Protein AF-A0A9P8CHS8-F1 (afdb_monomer_lite)

Foldseek 3Di:
DVVVVVVVVVVVVVVCVLVVVLVVVCPDPPRDLQVVLVSLVVNLVVLVVQCVVCVVPPVSNVVSVVVNVVSVVVSVVCVVDVVSVVSQPPDPVNPCVVCVPPPDPPD

Structure (mmCIF, N/CA/C/O backbone):
data_AF-A0A9P8CHS8-F1
#
_entry.id   AF-A0A9P8CHS8-F1
#
loop_
_atom_site.group_PDB
_atom_site.id
_atom_site.type_symbol
_atom_site.label_atom_id
_atom_site.label_alt_id
_atom_site.label_comp_id
_atom_site.label_asym_id
_atom_site.label_entity_id
_atom_site.label_seq_id
_atom_site.pdbx_PDB_ins_code
_atom_site.Cartn_x
_atom_site.Cartn_y
_atom_site.Cartn_z
_atom_site.occupancy
_atom_site.B_iso_or_equiv
_atom_site.auth_seq_id
_atom_site.auth_comp_id
_atom_site.auth_asym_id
_atom_site.auth_atom_id
_atom_site.pdbx_PDB_model_num
ATOM 1 N N . VAL A 1 1 ? -25.081 11.512 20.455 1.00 52.19 1 VAL A N 1
ATOM 2 C CA . VAL A 1 1 ? -25.009 10.699 19.212 1.00 52.19 1 VAL A CA 1
ATOM 3 C C . VAL A 1 1 ? -23.914 11.243 18.295 1.00 52.19 1 VAL A C 1
ATOM 5 O O . VAL A 1 1 ? -23.065 10.463 17.885 1.00 52.19 1 VAL A O 1
ATOM 8 N N . GLU A 1 2 ? -23.825 12.563 18.104 1.00 54.56 2 GLU A N 1
ATOM 9 C CA . GLU A 1 2 ? -22.784 13.230 17.290 1.00 54.56 2 GLU A CA 1
ATOM 10 C C . GLU A 1 2 ? -21.323 12.942 17.704 1.00 54.56 2 GLU A C 1
ATOM 12 O O . GLU A 1 2 ? -20.460 12.792 16.839 1.00 54.56 2 GLU A O 1
ATOM 17 N N . ASP A 1 3 ? -21.024 12.766 18.998 1.00 61.12 3 ASP A N 1
ATOM 18 C CA . ASP A 1 3 ? -19.648 12.482 19.453 1.00 61.12 3 ASP A CA 1
ATOM 19 C C . ASP A 1 3 ? -19.073 11.159 18.916 1.00 61.12 3 ASP A C 1
ATOM 21 O O . ASP A 1 3 ? -17.859 11.014 18.754 1.00 61.12 3 ASP A O 1
ATOM 25 N N . THR A 1 4 ? -19.937 10.188 18.604 1.00 70.62 4 THR A N 1
ATOM 26 C CA . THR A 1 4 ? -19.494 8.878 18.104 1.00 70.62 4 THR A CA 1
ATOM 27 C C . THR A 1 4 ? -19.099 8.919 16.630 1.00 70.62 4 THR A C 1
ATOM 29 O O . THR A 1 4 ? -18.116 8.289 16.241 1.00 70.62 4 THR A O 1
ATOM 32 N N . GLU A 1 5 ? -19.784 9.724 15.817 1.00 75.25 5 GLU A N 1
ATOM 33 C CA . GLU A 1 5 ? -19.503 9.862 14.384 1.00 75.25 5 GLU A CA 1
ATOM 34 C C . GLU A 1 5 ? -18.205 10.637 14.145 1.00 75.25 5 GLU A C 1
ATOM 36 O O . GLU A 1 5 ? -17.371 10.232 13.333 1.00 75.25 5 GLU A O 1
ATOM 41 N N . CYS A 1 6 ? -17.968 11.697 14.925 1.00 77.38 6 CYS A N 1
ATOM 42 C CA . CYS A 1 6 ? -16.722 12.461 14.871 1.00 77.38 6 CYS A CA 1
ATOM 43 C C . CYS A 1 6 ? -15.502 11.597 15.248 1.00 77.38 6 CYS A C 1
ATOM 45 O O . CYS A 1 6 ? -14.435 11.704 14.636 1.00 77.38 6 CYS A O 1
ATOM 47 N N . ALA A 1 7 ? -15.656 10.681 16.211 1.00 79.75 7 ALA A N 1
ATOM 48 C CA . ALA A 1 7 ? -14.609 9.729 16.576 1.00 79.75 7 ALA A CA 1
ATOM 49 C C . ALA A 1 7 ? -14.318 8.711 15.456 1.00 79.75 7 ALA A C 1
ATOM 51 O O . ALA A 1 7 ? -13.151 8.413 15.187 1.00 79.75 7 ALA A O 1
ATOM 52 N N . VAL A 1 8 ? -15.350 8.209 14.771 1.00 77.88 8 VAL A N 1
ATOM 53 C CA . VAL A 1 8 ? -15.194 7.306 13.615 1.00 77.88 8 VAL A CA 1
ATOM 54 C C . VAL A 1 8 ? -14.522 8.024 12.444 1.00 77.88 8 VAL A C 1
ATOM 56 O O . VAL A 1 8 ? -13.582 7.487 11.859 1.00 77.88 8 VAL A O 1
ATOM 59 N N . LEU A 1 9 ? -14.920 9.263 12.148 1.00 81.38 9 LEU A N 1
ATOM 60 C CA . LEU A 1 9 ? -14.308 10.075 11.092 1.00 81.38 9 LEU A CA 1
ATOM 61 C C . LEU A 1 9 ? -12.823 10.337 11.350 1.00 81.38 9 LEU A C 1
ATOM 63 O O . LEU A 1 9 ? -12.013 10.221 10.433 1.00 81.38 9 LEU A O 1
ATOM 67 N N . LYS A 1 10 ? -12.433 10.622 12.598 1.00 83.31 10 LYS A N 1
ATOM 68 C CA . LYS A 1 10 ? -11.017 10.790 12.959 1.00 83.31 10 LYS A CA 1
ATOM 69 C C . LYS A 1 10 ? -10.217 9.510 12.734 1.00 83.31 10 LYS A C 1
ATOM 71 O O . LYS A 1 10 ? -9.140 9.577 12.143 1.00 83.31 10 LYS A O 1
ATOM 76 N N . LYS A 1 11 ? -10.751 8.349 13.128 1.00 81.44 11 LYS A N 1
ATOM 77 C CA . LYS A 1 11 ? -10.120 7.044 12.863 1.00 81.44 11 LYS A CA 1
ATOM 78 C C . LYS A 1 11 ? -9.954 6.795 11.364 1.00 81.44 11 LYS A C 1
ATOM 80 O O . LYS A 1 11 ? -8.866 6.430 10.931 1.00 81.44 11 LYS A O 1
ATOM 85 N N . LEU A 1 12 ? -10.998 7.054 10.574 1.00 81.94 12 LEU A N 1
ATOM 86 C CA . LEU A 1 12 ? -10.945 6.916 9.119 1.00 81.94 12 LEU A CA 1
ATOM 87 C C . LEU A 1 12 ? -9.921 7.880 8.504 1.00 81.94 12 LEU A C 1
ATOM 89 O O . LEU A 1 12 ? -9.127 7.473 7.668 1.00 81.94 12 LEU A O 1
ATOM 93 N N . SER A 1 13 ? -9.878 9.140 8.942 1.00 83.31 13 SER A N 1
ATOM 94 C CA . SER A 1 13 ? -8.899 10.113 8.439 1.00 83.31 13 SER A CA 1
ATOM 95 C C . SER A 1 13 ? -7.458 9.715 8.761 1.00 83.31 13 SER A C 1
ATOM 97 O O . SER A 1 13 ? -6.572 9.891 7.930 1.00 83.31 13 SER A O 1
ATOM 99 N N . ALA A 1 14 ? -7.224 9.130 9.940 1.00 83.25 14 ALA A N 1
ATOM 100 C CA . ALA A 1 14 ? -5.914 8.623 10.323 1.00 83.25 14 ALA A CA 1
ATOM 101 C C . ALA A 1 14 ? -5.519 7.422 9.454 1.00 83.25 14 ALA A C 1
ATOM 103 O O . ALA A 1 14 ? -4.371 7.325 9.032 1.00 83.25 14 ALA A O 1
ATOM 104 N N . PHE A 1 15 ? -6.485 6.559 9.131 1.00 80.19 15 PHE A N 1
ATOM 105 C CA . PHE A 1 15 ? -6.302 5.432 8.222 1.00 80.19 15 PHE A CA 1
ATOM 106 C C . PHE A 1 15 ? -6.048 5.857 6.767 1.00 80.19 15 PHE A C 1
ATOM 108 O O . PHE A 1 15 ? -5.266 5.230 6.064 1.00 80.19 15 PHE A O 1
ATOM 115 N N . LEU A 1 16 ? -6.685 6.934 6.302 1.00 83.12 16 LEU A N 1
ATOM 116 C CA . LEU A 1 16 ? -6.519 7.448 4.938 1.00 83.12 16 LEU A CA 1
ATOM 117 C C . LEU A 1 16 ? -5.229 8.255 4.748 1.00 83.12 16 LEU A C 1
ATOM 119 O O . LEU A 1 16 ? -4.827 8.504 3.614 1.00 83.12 16 LEU A O 1
ATOM 123 N N . LYS A 1 17 ? -4.564 8.668 5.828 1.00 84.56 17 LYS A N 1
ATOM 124 C CA . LYS A 1 17 ? -3.367 9.510 5.744 1.00 84.56 17 LYS A CA 1
ATOM 125 C C . LYS A 1 17 ? -2.191 8.853 4.998 1.00 84.56 17 LYS A C 1
ATOM 127 O O . LYS A 1 17 ? -1.662 9.499 4.101 1.00 84.56 17 LYS A O 1
ATOM 132 N N . PRO A 1 18 ? -1.841 7.577 5.241 1.00 81.25 18 PRO A N 1
ATOM 133 C CA . PRO A 1 18 ? -0.826 6.878 4.451 1.00 81.25 18 PRO A CA 1
ATOM 134 C C . PRO A 1 18 ? -1.175 6.765 2.963 1.00 81.25 18 PRO A C 1
ATOM 136 O O . PRO A 1 18 ? -0.282 6.823 2.128 1.00 81.25 18 PRO A O 1
ATOM 139 N N . LEU A 1 19 ? -2.464 6.627 2.621 1.00 80.50 19 LEU A N 1
ATOM 140 C CA . LEU A 1 19 ? -2.908 6.617 1.223 1.00 80.50 19 LEU A CA 1
ATOM 141 C C . LEU A 1 19 ? -2.674 7.972 0.565 1.00 80.50 19 LEU A C 1
ATOM 143 O O . LEU A 1 19 ? -2.167 8.022 -0.548 1.00 80.50 19 LEU A O 1
ATOM 147 N N . TYR A 1 20 ? -3.014 9.052 1.26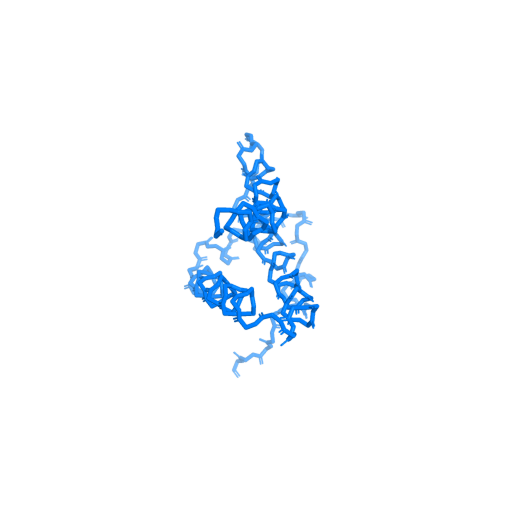9 1.00 82.50 20 TYR A N 1
ATOM 148 C CA . TYR A 1 20 ? -2.767 10.410 0.802 1.00 82.50 20 TYR A CA 1
ATOM 149 C C . TYR A 1 20 ? -1.270 10.666 0.590 1.00 82.50 20 TYR A C 1
ATOM 151 O O . TYR A 1 20 ? -0.875 11.141 -0.473 1.00 82.50 20 TYR A O 1
ATOM 159 N N . ASP A 1 21 ? -0.435 10.292 1.562 1.00 82.69 21 ASP A N 1
ATOM 160 C CA . ASP A 1 21 ? 1.016 10.474 1.483 1.00 82.69 21 ASP A CA 1
ATOM 161 C C . ASP A 1 21 ? 1.626 9.644 0.335 1.00 82.69 21 ASP A C 1
ATOM 163 O O . ASP A 1 21 ? 2.470 10.146 -0.406 1.00 82.69 21 ASP A O 1
ATOM 167 N N . ALA A 1 22 ? 1.150 8.409 0.128 1.00 81.62 22 ALA A N 1
ATOM 168 C CA . ALA A 1 22 ? 1.560 7.561 -0.991 1.00 81.62 22 ALA A CA 1
ATOM 169 C C . ALA A 1 22 ? 1.159 8.159 -2.348 1.00 81.62 22 ALA A C 1
ATOM 171 O O . ALA A 1 22 ? 1.975 8.211 -3.264 1.00 81.62 22 ALA A O 1
ATOM 172 N N . THR A 1 23 ? -0.069 8.670 -2.483 1.00 80.38 23 THR A N 1
ATOM 173 C CA . THR A 1 23 ? -0.507 9.324 -3.727 1.00 80.38 23 THR A CA 1
ATOM 174 C C . THR A 1 23 ? 0.246 10.621 -3.994 1.00 80.38 23 THR A C 1
ATOM 176 O O . THR A 1 23 ? 0.605 10.890 -5.134 1.00 80.38 23 THR A O 1
ATOM 179 N N . LEU A 1 24 ? 0.554 11.395 -2.952 1.00 82.19 24 LEU A N 1
ATOM 180 C CA . LEU A 1 24 ? 1.324 12.629 -3.081 1.00 82.19 24 LEU A CA 1
ATOM 181 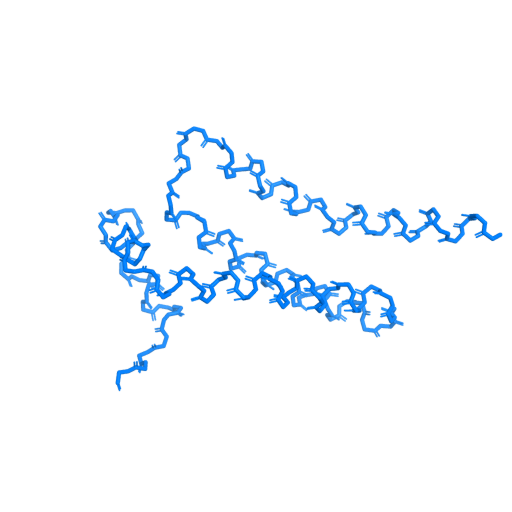C C . LEU A 1 24 ? 2.771 12.349 -3.519 1.00 82.19 24 LEU A C 1
ATOM 183 O O . LEU A 1 24 ? 3.351 13.132 -4.270 1.00 82.19 24 LEU A O 1
ATOM 187 N N . ALA A 1 25 ? 3.352 11.231 -3.074 1.00 76.19 25 ALA A N 1
ATOM 188 C CA . ALA A 1 25 ? 4.662 10.779 -3.538 1.00 76.19 25 ALA A CA 1
ATOM 189 C C . ALA A 1 25 ? 4.636 10.369 -5.024 1.00 76.19 25 ALA A C 1
ATOM 191 O O . ALA A 1 25 ? 5.558 10.705 -5.768 1.00 76.19 25 ALA A O 1
ATOM 192 N N . GLU A 1 26 ? 3.557 9.714 -5.463 1.00 74.12 26 GLU A N 1
ATOM 193 C CA . GLU A 1 26 ? 3.332 9.307 -6.858 1.00 74.12 26 GLU A CA 1
ATOM 194 C C . GLU A 1 26 ? 3.046 10.484 -7.808 1.00 74.12 26 GLU A C 1
ATOM 196 O O . GLU A 1 26 ? 3.376 10.418 -8.989 1.00 74.12 26 GLU A O 1
ATOM 201 N N . GLU A 1 27 ? 2.477 11.590 -7.318 1.00 72.62 27 GLU A N 1
ATOM 202 C CA . GLU A 1 27 ? 2.217 12.801 -8.117 1.00 72.62 27 GLU A CA 1
ATOM 203 C C . GLU A 1 27 ? 3.498 13.560 -8.519 1.00 72.62 27 GLU A C 1
ATOM 205 O O . GLU A 1 27 ? 3.451 14.501 -9.319 1.00 72.62 27 GLU A O 1
ATOM 210 N N . ALA A 1 28 ? 4.663 13.172 -7.992 1.00 65.25 28 ALA A N 1
ATOM 211 C CA . ALA A 1 28 ? 5.915 13.853 -8.279 1.00 65.25 28 ALA A CA 1
ATOM 212 C C . ALA A 1 28 ? 6.325 13.711 -9.767 1.00 65.25 28 ALA A C 1
ATOM 214 O O . ALA A 1 28 ? 6.284 12.613 -10.320 1.00 65.25 28 ALA A O 1
ATOM 215 N N . PRO A 1 29 ? 6.870 14.763 -10.416 1.00 56.44 29 PRO A N 1
ATOM 216 C CA . PRO A 1 29 ? 7.217 14.767 -11.850 1.00 56.44 29 PRO A CA 1
ATOM 217 C C . PRO A 1 29 ? 8.227 13.708 -12.324 1.00 56.44 29 PRO A C 1
ATOM 219 O O . PRO A 1 29 ? 8.498 13.604 -13.517 1.00 56.44 29 PRO A O 1
ATOM 222 N N . LYS A 1 30 ? 8.854 12.978 -11.397 1.00 59.22 30 LYS A N 1
ATOM 223 C CA . LYS A 1 30 ? 9.848 11.931 -11.666 1.00 59.22 30 LYS A CA 1
ATOM 224 C C . LYS A 1 30 ? 9.333 10.523 -11.366 1.00 59.22 30 LYS A C 1
ATOM 226 O O . LYS A 1 30 ? 10.107 9.576 -11.490 1.00 59.22 30 LYS A O 1
ATOM 231 N N . HIS A 1 31 ? 8.078 10.374 -10.951 1.00 62.88 31 HIS A N 1
ATOM 232 C CA . HIS A 1 31 ? 7.535 9.058 -10.665 1.00 62.88 31 HIS A CA 1
ATOM 233 C C . HIS A 1 31 ? 7.285 8.313 -11.974 1.00 62.88 31 HIS A C 1
ATOM 235 O O . HIS A 1 31 ? 6.612 8.798 -12.884 1.00 62.88 31 HIS A O 1
ATOM 241 N N . THR A 1 32 ? 7.923 7.154 -12.097 1.00 66.31 32 THR A N 1
ATOM 242 C CA . THR A 1 32 ? 7.823 6.316 -13.289 1.00 66.31 32 THR A CA 1
ATOM 243 C C . THR A 1 32 ? 6.791 5.237 -13.012 1.00 66.31 32 THR A C 1
ATOM 245 O O . THR A 1 32 ? 6.586 4.833 -11.876 1.00 66.31 32 THR A O 1
ATOM 248 N N . VAL A 1 33 ? 6.162 4.716 -14.061 1.00 69.38 33 VAL A N 1
ATOM 249 C CA . VAL A 1 33 ? 5.202 3.601 -14.000 1.00 69.38 33 VAL A CA 1
ATOM 250 C C . VAL A 1 33 ? 5.673 2.423 -13.119 1.00 69.38 33 VAL A C 1
ATOM 252 O O . VAL A 1 33 ? 4.860 1.678 -12.583 1.00 69.38 33 VAL A O 1
ATOM 255 N N . GLN A 1 34 ? 6.985 2.270 -12.946 1.00 67.44 34 GLN A N 1
ATOM 256 C CA . GLN A 1 34 ? 7.628 1.206 -12.181 1.00 67.44 34 GLN A CA 1
ATOM 257 C C . GLN A 1 34 ? 7.492 1.354 -10.665 1.00 67.44 34 GLN A C 1
ATOM 259 O O . GLN A 1 34 ? 7.415 0.345 -9.979 1.00 67.44 34 GLN A O 1
ATOM 264 N N . SER A 1 35 ? 7.437 2.576 -10.135 1.00 72.94 35 SER A N 1
ATOM 265 C CA . SER A 1 35 ? 7.367 2.809 -8.688 1.00 72.94 35 SER A CA 1
ATOM 266 C C . SER A 1 35 ? 5.950 2.667 -8.123 1.00 72.94 35 SER A C 1
ATOM 268 O O . SER A 1 35 ? 5.792 2.455 -6.925 1.00 72.94 35 SER A O 1
ATOM 270 N N . ILE A 1 36 ? 4.939 2.623 -9.000 1.00 78.56 36 ILE A N 1
ATOM 271 C CA . ILE A 1 36 ? 3.541 2.352 -8.641 1.00 78.56 36 ILE A CA 1
ATOM 272 C C . ILE A 1 36 ? 3.390 0.976 -7.978 1.00 78.56 36 ILE A C 1
ATOM 274 O O . ILE A 1 36 ? 2.635 0.845 -7.019 1.00 78.56 36 ILE A O 1
ATOM 278 N N . LEU A 1 37 ? 4.084 -0.061 -8.464 1.00 77.50 37 LEU A 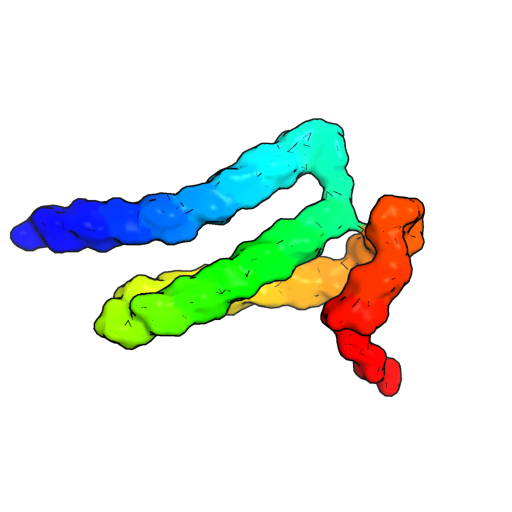N 1
ATOM 279 C CA . LEU A 1 37 ? 3.957 -1.413 -7.905 1.00 77.50 37 LEU A CA 1
ATOM 280 C C . LEU A 1 37 ? 4.519 -1.523 -6.477 1.00 77.50 37 LEU A C 1
ATOM 282 O O . LEU A 1 37 ? 3.758 -1.951 -5.609 1.00 77.50 37 LEU A O 1
ATOM 286 N N . PRO A 1 38 ? 5.758 -1.076 -6.188 1.00 78.44 38 PRO A N 1
ATOM 287 C CA . PRO A 1 38 ? 6.259 -0.986 -4.818 1.00 78.44 38 PRO A CA 1
ATOM 288 C C . PRO A 1 38 ? 5.334 -0.194 -3.886 1.00 78.44 38 PRO A C 1
ATOM 290 O O . PRO A 1 38 ? 5.097 -0.607 -2.751 1.00 78.44 38 PRO A O 1
ATOM 293 N N . THR A 1 39 ? 4.761 0.916 -4.363 1.00 82.56 39 THR A N 1
ATOM 294 C CA . THR A 1 39 ? 3.794 1.706 -3.588 1.00 82.56 39 THR A CA 1
ATOM 295 C C . THR A 1 39 ? 2.515 0.914 -3.307 1.00 82.56 39 THR A C 1
ATOM 297 O O . THR A 1 39 ? 2.004 0.934 -2.187 1.00 82.56 39 THR A O 1
ATOM 300 N N . MET A 1 40 ? 1.989 0.181 -4.294 1.00 83.50 40 MET A N 1
ATOM 301 C CA . MET A 1 40 ? 0.818 -0.682 -4.109 1.00 83.50 40 MET A CA 1
ATOM 302 C C . MET A 1 40 ? 1.100 -1.852 -3.157 1.00 83.50 40 MET A C 1
ATOM 304 O O . MET A 1 40 ? 0.232 -2.152 -2.339 1.00 83.50 40 MET A O 1
ATOM 308 N N . ASP A 1 41 ? 2.283 -2.471 -3.221 1.00 83.06 41 ASP A N 1
ATOM 309 C CA . ASP A 1 41 ? 2.706 -3.536 -2.299 1.00 83.06 41 ASP A CA 1
ATOM 310 C C . ASP A 1 41 ? 2.772 -3.016 -0.857 1.00 83.06 41 ASP A C 1
ATOM 312 O O . ASP A 1 41 ? 2.169 -3.603 0.042 1.00 83.06 41 ASP A O 1
ATOM 316 N N . PHE A 1 42 ? 3.416 -1.861 -0.647 1.00 85.00 42 PHE A N 1
ATOM 317 C CA . PHE A 1 42 ? 3.488 -1.199 0.659 1.00 85.00 42 PHE A CA 1
ATOM 318 C C . PHE A 1 42 ? 2.097 -0.899 1.230 1.00 85.00 42 PHE A C 1
ATOM 320 O O . PHE A 1 42 ? 1.824 -1.124 2.412 1.00 85.00 42 PHE A O 1
ATOM 327 N N . LEU A 1 43 ? 1.189 -0.398 0.389 1.00 86.00 43 LEU A N 1
ATOM 328 C CA . LEU A 1 43 ? -0.183 -0.135 0.801 1.00 86.00 43 LEU A CA 1
ATOM 329 C C . LEU A 1 43 ? -0.914 -1.438 1.155 1.00 86.00 43 LEU A C 1
ATOM 331 O O . LEU A 1 43 ? -1.567 -1.483 2.195 1.00 86.00 43 LEU A O 1
ATOM 335 N N . LEU A 1 44 ? -0.803 -2.497 0.346 1.00 86.19 44 LEU A N 1
ATOM 336 C CA . LEU A 1 44 ? -1.442 -3.794 0.615 1.00 86.19 44 LEU A CA 1
ATOM 337 C C . LEU A 1 44 ? -0.978 -4.407 1.942 1.00 86.19 44 LEU A C 1
ATOM 339 O O . LEU A 1 44 ? -1.830 -4.813 2.733 1.00 86.19 44 LEU A O 1
ATOM 343 N N . GLU A 1 45 ? 0.328 -4.400 2.216 1.00 85.69 45 GLU A N 1
ATOM 344 C CA . GLU A 1 45 ? 0.898 -4.854 3.493 1.00 85.69 45 GLU A CA 1
ATOM 345 C C . GLU A 1 45 ? 0.307 -4.058 4.665 1.00 85.69 45 GLU A C 1
ATOM 347 O O . GLU A 1 45 ? -0.156 -4.617 5.662 1.00 85.69 45 GLU A O 1
ATOM 352 N N . ARG A 1 46 ? 0.189 -2.735 4.508 1.00 84.25 46 ARG A N 1
ATOM 353 C CA . ARG A 1 46 ? -0.418 -1.877 5.528 1.00 84.25 46 ARG A CA 1
ATOM 354 C C . ARG A 1 46 ? -1.893 -2.194 5.779 1.00 84.25 46 ARG A C 1
ATOM 356 O O . ARG A 1 46 ? -2.344 -2.159 6.925 1.00 84.25 46 ARG A O 1
ATOM 363 N N . PHE A 1 47 ? -2.653 -2.504 4.731 1.00 82.75 47 PHE A N 1
ATOM 364 C CA . PHE A 1 47 ? -4.049 -2.927 4.861 1.00 82.75 47 PHE A CA 1
ATOM 365 C C . PHE A 1 47 ? -4.178 -4.263 5.611 1.00 82.75 47 PHE A C 1
ATOM 367 O O . PHE A 1 47 ? -5.145 -4.450 6.354 1.00 82.75 47 PHE A O 1
ATOM 374 N N . GLU A 1 48 ? -3.233 -5.188 5.435 1.00 84.56 48 GLU A N 1
ATOM 375 C CA . GLU A 1 48 ? -3.202 -6.462 6.164 1.00 84.56 48 GLU A CA 1
ATOM 376 C C . GLU A 1 48 ? -2.893 -6.255 7.650 1.00 84.56 48 GLU A C 1
ATOM 378 O O . GLU A 1 48 ? -3.625 -6.765 8.507 1.00 84.56 48 GLU A O 1
ATOM 383 N N . ASP A 1 49 ? -1.910 -5.412 7.961 1.00 83.44 49 ASP A N 1
ATOM 384 C CA . ASP A 1 49 ? -1.599 -4.982 9.326 1.00 83.44 49 ASP A CA 1
ATOM 385 C C . ASP A 1 49 ? -2.804 -4.338 10.020 1.00 83.44 49 ASP A C 1
ATOM 387 O O . ASP A 1 49 ? -3.120 -4.628 11.179 1.00 83.44 49 ASP A O 1
ATOM 391 N N . ASP A 1 50 ? -3.494 -3.438 9.324 1.00 78.12 50 ASP A N 1
ATOM 392 C CA . ASP A 1 50 ? -4.610 -2.691 9.899 1.00 78.12 50 ASP A CA 1
ATOM 393 C C . ASP A 1 50 ? -5.870 -3.565 10.029 1.00 78.12 50 ASP A C 1
ATOM 395 O O . ASP A 1 50 ? -6.640 -3.405 10.982 1.00 78.12 50 ASP A O 1
ATOM 399 N N . LYS A 1 51 ? -6.033 -4.586 9.176 1.00 76.50 51 LYS A N 1
ATOM 400 C CA . LYS A 1 51 ? -7.045 -5.639 9.358 1.00 76.50 51 LYS A CA 1
ATOM 401 C C . LYS A 1 51 ? -6.806 -6.439 10.645 1.00 76.50 51 LYS A C 1
ATOM 403 O O . LYS A 1 51 ? -7.773 -6.743 11.350 1.00 76.50 51 LYS A O 1
ATOM 408 N N . LEU A 1 52 ? -5.550 -6.749 10.983 1.00 76.62 52 LEU A N 1
ATOM 409 C CA . LEU A 1 52 ? -5.203 -7.420 12.243 1.00 76.62 52 LEU A CA 1
ATOM 410 C C . LEU A 1 52 ? -5.493 -6.518 13.452 1.00 76.62 52 LEU A C 1
ATOM 412 O O . LEU A 1 52 ? -6.140 -6.957 14.405 1.00 76.62 52 LEU A O 1
ATOM 416 N N . LYS A 1 53 ? -5.107 -5.237 13.389 1.00 76.44 53 LYS A N 1
ATOM 417 C CA . LYS A 1 53 ? -5.321 -4.259 14.477 1.00 76.44 53 LYS A CA 1
ATOM 418 C C . LYS A 1 53 ? -6.795 -3.956 14.746 1.00 76.44 53 LYS A C 1
ATOM 420 O O . LYS A 1 53 ? -7.167 -3.700 15.890 1.00 76.44 53 LYS A O 1
ATOM 425 N N . HIS A 1 54 ? -7.642 -3.985 13.718 1.00 71.88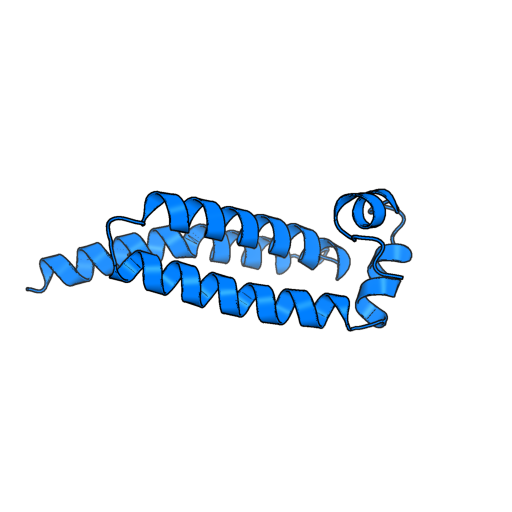 54 HIS A N 1
ATOM 426 C CA . HIS A 1 54 ? -9.058 -3.619 13.822 1.00 71.88 54 HIS A CA 1
ATOM 427 C C . HIS A 1 54 ? -10.027 -4.808 13.876 1.00 71.88 54 HIS A C 1
ATOM 429 O O . HIS A 1 54 ? -11.225 -4.615 13.690 1.00 71.88 54 HIS A O 1
ATOM 435 N N . THR A 1 55 ? -9.562 -6.017 14.212 1.00 67.19 55 THR A N 1
ATOM 436 C CA . THR A 1 55 ? -10.427 -7.209 14.376 1.00 67.19 55 THR A CA 1
ATOM 437 C C . THR A 1 55 ? -11.611 -6.980 15.330 1.00 67.19 55 THR A C 1
ATOM 439 O O . THR A 1 55 ? -12.699 -7.512 15.112 1.00 67.19 55 THR A O 1
ATOM 442 N N . THR A 1 56 ? -11.436 -6.151 16.360 1.00 69.62 56 THR A N 1
ATOM 443 C CA . THR A 1 56 ? -12.474 -5.866 17.365 1.00 69.62 56 THR A CA 1
ATOM 444 C C . THR A 1 56 ? -13.529 -4.858 16.881 1.00 69.62 56 THR A C 1
ATOM 446 O O . THR A 1 56 ? -14.662 -4.874 17.362 1.00 69.62 56 THR A O 1
ATOM 449 N N . ASP A 1 57 ? -13.190 -3.985 15.925 1.00 77.56 57 ASP A N 1
ATOM 450 C CA . ASP A 1 57 ? -14.073 -2.933 15.406 1.00 77.56 57 ASP A CA 1
ATOM 451 C C . ASP A 1 57 ? -14.637 -3.359 14.041 1.00 77.56 57 ASP A C 1
ATOM 453 O O . ASP A 1 57 ? -13.988 -3.221 13.003 1.00 77.56 57 ASP A O 1
ATOM 457 N N . LYS A 1 58 ? -15.865 -3.900 14.044 1.00 77.31 58 LYS A N 1
ATOM 458 C CA . LYS A 1 58 ? -16.524 -4.441 12.839 1.00 77.31 58 LYS A CA 1
ATOM 459 C C . LYS A 1 58 ? -16.601 -3.428 11.692 1.00 77.31 58 LYS A C 1
ATOM 461 O O . LYS A 1 58 ? -16.503 -3.830 10.535 1.00 77.31 58 LYS A O 1
ATOM 466 N N . PHE A 1 59 ? -16.771 -2.139 11.998 1.00 79.12 59 PHE A N 1
ATOM 467 C CA . PHE A 1 59 ? -16.867 -1.092 10.982 1.00 79.12 59 PHE A CA 1
ATOM 468 C C . PHE A 1 59 ? -15.511 -0.861 10.309 1.00 79.12 59 PHE A C 1
ATOM 470 O O . PHE A 1 59 ? -15.401 -0.950 9.087 1.00 79.12 59 PHE A O 1
ATOM 477 N N . MET A 1 60 ? -14.458 -0.659 11.106 1.00 76.81 60 MET A N 1
ATOM 478 C CA . MET A 1 60 ? -13.106 -0.460 10.573 1.00 76.81 60 MET A CA 1
ATOM 479 C C . MET A 1 60 ? -12.582 -1.707 9.855 1.00 76.81 60 MET A C 1
ATOM 481 O O . MET A 1 60 ? -11.978 -1.582 8.793 1.00 76.81 60 MET A O 1
ATOM 485 N N . SER A 1 61 ? -12.868 -2.905 10.373 1.00 79.25 61 SER A N 1
ATOM 486 C CA . SER A 1 61 ? -12.512 -4.170 9.720 1.00 79.25 61 SER A CA 1
ATOM 487 C C . SER A 1 61 ? -13.141 -4.288 8.328 1.00 79.25 61 SER A C 1
ATOM 489 O O . SER A 1 61 ? -12.446 -4.596 7.358 1.00 79.25 61 SER A O 1
ATOM 491 N N . PHE A 1 62 ? -14.432 -3.957 8.193 1.00 82.62 62 PHE A N 1
ATOM 492 C CA . PHE A 1 62 ? -15.112 -3.950 6.898 1.00 82.62 62 PHE A CA 1
ATOM 493 C C . PHE A 1 62 ? -14.488 -2.939 5.926 1.00 82.62 62 PHE A C 1
ATOM 495 O O . PHE A 1 62 ? -14.214 -3.286 4.776 1.00 82.62 62 PHE A O 1
ATOM 502 N N . CYS A 1 63 ? -14.205 -1.715 6.384 1.00 81.44 63 CYS A N 1
ATOM 503 C CA . CYS A 1 63 ? -13.546 -0.693 5.568 1.00 81.44 63 CYS A CA 1
ATOM 504 C C . CYS A 1 63 ? -12.148 -1.130 5.097 1.00 81.44 63 CYS A C 1
ATOM 506 O O . CYS A 1 63 ? -11.826 -0.953 3.921 1.00 81.44 63 CYS A O 1
ATOM 508 N N . CYS A 1 64 ? -11.349 -1.750 5.971 1.00 81.94 64 CYS A N 1
ATOM 509 C CA . CYS A 1 64 ? -10.023 -2.268 5.622 1.00 81.94 64 CYS A CA 1
ATOM 510 C C . CYS A 1 64 ? -10.121 -3.369 4.558 1.00 81.94 64 CYS A C 1
ATOM 512 O O . CYS A 1 64 ? -9.425 -3.317 3.548 1.00 81.94 64 CYS A O 1
ATOM 514 N N . ILE A 1 65 ? -11.034 -4.330 4.729 1.00 84.12 65 ILE A N 1
ATOM 515 C CA . ILE A 1 65 ? -11.242 -5.421 3.764 1.00 84.12 65 ILE A CA 1
ATOM 516 C C . ILE A 1 65 ? -11.722 -4.879 2.412 1.00 84.12 65 ILE A C 1
ATOM 518 O O . ILE A 1 65 ? -11.237 -5.307 1.364 1.00 84.12 65 ILE A O 1
ATOM 522 N N . ALA A 1 66 ? -12.657 -3.927 2.413 1.00 87.12 66 ALA A N 1
ATOM 523 C CA . ALA A 1 66 ? -13.156 -3.307 1.189 1.00 87.12 66 ALA A CA 1
ATOM 524 C C . ALA A 1 66 ? -12.049 -2.545 0.441 1.00 87.12 66 ALA A C 1
ATOM 526 O O . ALA A 1 66 ? -11.932 -2.674 -0.781 1.00 87.12 66 ALA A O 1
ATOM 527 N N . GLY A 1 67 ? -11.219 -1.790 1.168 1.00 86.00 67 GLY A N 1
ATOM 528 C CA . GLY A 1 67 ? -10.076 -1.076 0.601 1.00 86.00 67 GLY A CA 1
ATOM 529 C C . GLY A 1 67 ? -9.019 -2.023 0.034 1.00 86.00 67 GLY A C 1
ATOM 530 O O . GLY A 1 67 ? -8.635 -1.868 -1.125 1.00 86.00 67 GLY A O 1
ATOM 531 N N . TRP A 1 68 ? -8.648 -3.064 0.784 1.00 88.62 68 TRP A N 1
ATOM 532 C CA . TRP A 1 68 ? -7.712 -4.097 0.330 1.00 88.62 68 TRP A CA 1
ATOM 533 C C . TRP A 1 68 ? -8.212 -4.793 -0.941 1.00 88.62 68 TRP A C 1
ATOM 535 O O . TRP A 1 68 ? -7.483 -4.886 -1.925 1.00 88.62 68 TRP A O 1
ATOM 545 N N . ASN A 1 69 ? -9.486 -5.204 -0.983 1.00 87.50 69 ASN A N 1
ATOM 546 C CA . ASN A 1 69 ? -10.075 -5.844 -2.165 1.00 87.50 69 ASN A CA 1
ATOM 547 C C . ASN A 1 69 ? -10.017 -4.937 -3.399 1.00 87.50 69 ASN A C 1
ATOM 549 O O . ASN A 1 69 ? -9.744 -5.404 -4.509 1.00 87.50 69 ASN A O 1
ATOM 553 N N . LYS A 1 70 ? -10.276 -3.637 -3.217 1.00 88.56 70 LYS A N 1
ATOM 554 C CA . LYS A 1 70 ? -10.224 -2.669 -4.312 1.00 88.56 70 LYS A CA 1
ATOM 555 C C . LYS A 1 70 ? -8.793 -2.473 -4.803 1.00 88.56 70 LYS A C 1
ATOM 557 O O . LYS A 1 70 ? -8.580 -2.510 -6.011 1.00 88.56 70 LYS A O 1
ATOM 562 N N . LEU A 1 71 ? -7.828 -2.329 -3.898 1.00 86.50 71 LEU A N 1
ATOM 563 C CA . LEU A 1 71 ? -6.417 -2.174 -4.250 1.00 86.50 71 LEU A CA 1
ATOM 564 C C . LEU A 1 71 ? -5.868 -3.427 -4.949 1.00 86.50 71 LEU A C 1
ATOM 566 O O . LEU A 1 71 ? -5.288 -3.322 -6.027 1.00 86.50 71 LEU A O 1
ATOM 570 N N . ASN A 1 72 ? -6.161 -4.615 -4.415 1.00 86.25 72 ASN A N 1
ATOM 571 C CA . ASN A 1 72 ? -5.765 -5.901 -4.992 1.00 86.25 72 ASN A CA 1
ATOM 572 C C . ASN A 1 72 ? -6.349 -6.111 -6.402 1.00 86.25 72 ASN A C 1
ATOM 574 O O . ASN A 1 72 ? -5.679 -6.625 -7.295 1.00 86.25 72 ASN A O 1
ATOM 578 N N . LYS A 1 73 ? -7.588 -5.661 -6.655 1.00 87.94 73 LYS A N 1
ATOM 579 C CA . LYS A 1 73 ? -8.170 -5.695 -8.006 1.00 87.94 73 LYS A CA 1
ATOM 580 C C . LYS A 1 73 ? -7.313 -4.919 -9.008 1.00 87.94 73 LYS A C 1
ATOM 582 O O . LYS A 1 73 ? -7.029 -5.441 -10.082 1.00 87.94 73 LYS A O 1
ATOM 587 N N . TYR A 1 74 ? -6.923 -3.688 -8.677 1.00 83.50 74 TYR A N 1
ATOM 588 C CA . TYR A 1 74 ? -6.096 -2.876 -9.573 1.00 83.50 74 TYR A CA 1
ATOM 589 C C . TYR A 1 74 ? -4.683 -3.438 -9.698 1.00 83.50 74 TYR A C 1
ATOM 591 O O . TYR A 1 74 ? -4.165 -3.499 -10.805 1.00 83.50 74 TYR A O 1
ATOM 599 N N . TYR A 1 75 ? -4.116 -3.953 -8.609 1.00 84.00 75 TYR A N 1
ATOM 600 C CA . TYR A 1 75 ? -2.811 -4.606 -8.618 1.00 84.00 75 TYR A CA 1
ATOM 601 C C . TYR A 1 75 ? -2.755 -5.785 -9.606 1.00 84.00 75 TYR A C 1
ATOM 603 O O . TYR A 1 75 ? -1.848 -5.877 -10.434 1.00 84.00 75 TYR A O 1
ATOM 611 N N . LYS A 1 76 ? -3.783 -6.645 -9.611 1.00 81.88 76 LYS A N 1
ATOM 612 C CA . LYS A 1 76 ? -3.899 -7.756 -10.572 1.00 81.88 76 LYS A CA 1
ATOM 613 C C . LYS A 1 76 ? -4.017 -7.285 -12.023 1.00 81.88 76 LYS A C 1
ATOM 615 O O . LYS A 1 76 ? -3.445 -7.915 -12.906 1.00 81.88 76 LYS A O 1
ATOM 620 N N . LEU A 1 77 ? -4.733 -6.189 -12.278 1.00 80.56 77 LEU A N 1
ATOM 621 C CA . LEU A 1 77 ? -4.845 -5.616 -13.626 1.00 80.56 77 LEU A CA 1
ATOM 622 C C . LEU A 1 77 ? -3.504 -5.065 -14.119 1.00 80.56 77 LEU A C 1
ATOM 624 O O . LEU A 1 77 ? -3.170 -5.232 -15.291 1.00 80.56 77 LEU A O 1
ATOM 628 N N . THR A 1 78 ? -2.715 -4.471 -13.225 1.00 74.50 78 THR A N 1
ATOM 629 C CA . THR A 1 78 ? -1.364 -3.998 -13.540 1.00 74.50 78 THR A CA 1
ATOM 630 C C . THR A 1 78 ? -0.458 -5.155 -13.961 1.00 74.50 78 THR A C 1
ATOM 632 O O . THR A 1 78 ? 0.240 -5.041 -14.966 1.00 74.50 78 THR A O 1
ATOM 635 N N . LYS A 1 79 ? -0.538 -6.307 -13.274 1.00 67.69 79 LYS A N 1
ATOM 636 C CA . LYS A 1 79 ? 0.197 -7.529 -13.656 1.00 67.69 79 LYS A CA 1
ATOM 637 C C . LYS A 1 79 ? -0.207 -8.086 -15.027 1.00 67.6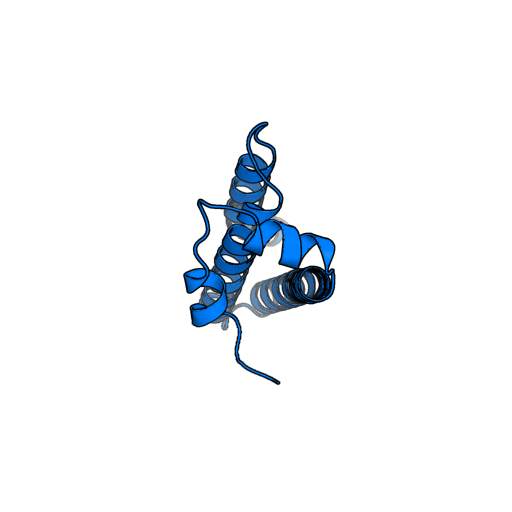9 79 LYS A C 1
ATOM 639 O O . LYS A 1 79 ? 0.620 -8.676 -15.710 1.00 67.69 79 LYS A O 1
ATOM 644 N N . GLN A 1 80 ? -1.461 -7.899 -15.438 1.00 70.81 80 GLN A N 1
ATOM 645 C CA . GLN A 1 80 ? -1.980 -8.394 -16.719 1.00 70.81 80 GLN A CA 1
ATOM 646 C C . GLN A 1 80 ? -1.648 -7.488 -17.911 1.00 70.81 80 GLN A C 1
ATOM 648 O O . GLN A 1 80 ? -1.840 -7.902 -19.052 1.00 70.81 80 GLN A O 1
ATOM 653 N N . CYS A 1 81 ? -1.174 -6.261 -17.680 1.00 77.25 81 CYS A N 1
ATOM 654 C CA . CYS A 1 81 ? -0.848 -5.327 -18.749 1.00 77.25 81 CYS A CA 1
ATOM 655 C C . CYS A 1 81 ? 0.613 -5.509 -19.203 1.00 77.25 81 CYS A C 1
ATOM 657 O O . CYS A 1 81 ? 1.529 -5.146 -18.459 1.00 77.25 81 CYS A O 1
ATOM 659 N N . PRO A 1 82 ? 0.873 -5.980 -20.441 1.00 71.50 82 PRO A N 1
ATOM 660 C CA . PRO A 1 82 ? 2.237 -6.206 -20.922 1.00 71.50 82 PRO A CA 1
ATOM 661 C C . PRO A 1 82 ? 3.086 -4.932 -20.939 1.00 71.50 82 PRO A C 1
ATOM 663 O O . PRO A 1 82 ? 4.297 -4.997 -20.768 1.00 71.50 82 PRO A O 1
ATOM 666 N N . ALA A 1 83 ? 2.455 -3.763 -21.102 1.00 76.50 83 ALA A N 1
ATOM 667 C CA . ALA A 1 83 ? 3.144 -2.476 -21.075 1.00 76.50 83 ALA A CA 1
ATOM 668 C C . ALA A 1 83 ? 3.741 -2.160 -19.693 1.00 76.50 83 ALA A C 1
ATOM 670 O O . ALA A 1 83 ? 4.846 -1.631 -19.618 1.00 76.50 83 ALA A O 1
ATOM 671 N N . TYR A 1 84 ? 3.048 -2.523 -18.609 1.00 71.75 84 TYR A N 1
ATOM 672 C CA . TYR A 1 84 ? 3.561 -2.351 -17.247 1.00 71.75 84 TYR A CA 1
ATOM 673 C C . TYR A 1 84 ? 4.705 -3.325 -16.965 1.00 71.75 84 TYR A C 1
ATOM 675 O O . TYR A 1 84 ? 5.758 -2.907 -16.490 1.00 71.75 84 TYR A O 1
ATOM 683 N N . VAL A 1 85 ? 4.532 -4.600 -17.331 1.00 69.94 85 VAL A N 1
ATOM 684 C CA . VAL A 1 85 ? 5.565 -5.637 -17.166 1.00 69.94 85 VAL A CA 1
ATOM 685 C C . VAL A 1 85 ? 6.832 -5.285 -17.949 1.00 69.94 85 VAL A C 1
ATOM 687 O O . VAL A 1 85 ? 7.934 -5.347 -17.407 1.00 69.94 85 VAL A O 1
ATOM 690 N N . ALA A 1 86 ? 6.687 -4.841 -19.200 1.00 75.69 86 ALA A N 1
ATOM 691 C CA . ALA A 1 86 ? 7.810 -4.399 -20.017 1.00 75.69 86 ALA A CA 1
ATOM 692 C C . ALA A 1 86 ? 8.486 -3.154 -19.428 1.00 75.69 86 ALA A C 1
ATOM 694 O O . ALA A 1 86 ? 9.710 -3.114 -19.368 1.00 75.69 86 ALA A O 1
ATOM 695 N N . ALA A 1 87 ? 7.720 -2.162 -18.955 1.00 73.44 87 ALA A N 1
ATOM 696 C CA . ALA A 1 87 ? 8.282 -0.965 -18.332 1.00 73.44 87 ALA A CA 1
ATOM 697 C C . ALA A 1 87 ? 9.120 -1.300 -17.088 1.00 73.44 87 ALA A C 1
ATOM 699 O O . ALA A 1 87 ? 10.185 -0.714 -16.913 1.00 73.44 87 ALA A O 1
ATOM 700 N N . LEU A 1 88 ? 8.683 -2.253 -16.261 1.00 68.25 88 LEU A N 1
ATOM 701 C CA . LEU A 1 88 ? 9.458 -2.778 -15.130 1.00 68.25 88 LEU A CA 1
ATOM 702 C C . LEU A 1 88 ? 10.742 -3.467 -15.578 1.00 68.25 88 LEU A C 1
ATOM 704 O O . LEU A 1 88 ? 11.813 -3.093 -15.116 1.00 68.25 88 LEU A O 1
ATOM 708 N N . GLY A 1 89 ? 10.659 -4.400 -16.528 1.00 67.44 89 GLY A N 1
ATOM 709 C CA . GLY A 1 89 ? 11.843 -5.110 -17.019 1.00 67.44 89 GLY A CA 1
ATOM 710 C C . GLY A 1 89 ? 12.851 -4.232 -17.764 1.00 67.44 89 GLY A C 1
ATOM 711 O O . GLY A 1 89 ? 14.046 -4.511 -17.751 1.00 67.44 89 GLY A O 1
ATOM 712 N N . LEU A 1 90 ? 12.386 -3.156 -18.399 1.00 72.12 90 LEU A N 1
ATOM 713 C CA . LEU A 1 90 ? 13.228 -2.192 -19.109 1.00 72.12 90 LEU A CA 1
ATOM 714 C C . LEU A 1 90 ? 13.917 -1.196 -18.173 1.00 72.12 90 LEU A C 1
ATOM 716 O O . LEU A 1 90 ? 14.777 -0.445 -18.639 1.00 72.12 90 LEU A O 1
ATOM 720 N N . CYS A 1 91 ? 13.559 -1.149 -16.885 1.00 66.06 91 CYS A N 1
ATOM 721 C CA . CYS A 1 91 ? 14.188 -0.208 -15.978 1.00 66.06 91 CYS A CA 1
ATOM 722 C C . CYS A 1 91 ? 15.499 -0.744 -15.407 1.00 66.06 91 CYS A C 1
ATOM 724 O O . CYS A 1 91 ? 15.487 -1.722 -14.668 1.00 66.06 91 CYS A O 1
ATOM 726 N N . PRO A 1 92 ? 16.635 -0.067 -15.627 1.00 63.78 92 PRO A N 1
ATOM 727 C CA . PRO A 1 92 ? 17.912 -0.504 -15.068 1.00 63.78 92 PRO A CA 1
ATOM 728 C C . PRO A 1 92 ? 18.004 -0.352 -13.536 1.00 63.78 92 PRO A C 1
ATOM 730 O O . PRO A 1 92 ? 18.953 -0.853 -12.936 1.00 63.78 92 PRO A O 1
ATOM 733 N N . GLN A 1 93 ? 17.058 0.360 -12.905 1.00 63.78 93 GLN A N 1
ATOM 734 C CA . GLN A 1 93 ? 17.019 0.619 -11.458 1.00 63.78 93 GLN A CA 1
ATOM 735 C C . GLN A 1 93 ? 16.300 -0.485 -10.667 1.00 63.78 93 GLN A C 1
ATOM 737 O O . GLN A 1 93 ? 16.745 -0.843 -9.579 1.00 63.78 93 GLN A O 1
ATOM 742 N N . GLU A 1 94 ? 15.231 -1.050 -11.227 1.00 61.56 94 GLU A N 1
ATOM 743 C CA . GLU A 1 94 ? 14.473 -2.169 -10.661 1.00 61.56 94 GLU A CA 1
ATOM 744 C C . GLU A 1 94 ? 15.036 -3.453 -11.273 1.00 61.56 94 GLU A C 1
ATOM 746 O O . GLU A 1 94 ? 14.675 -3.863 -12.375 1.00 61.56 94 GLU A O 1
ATOM 751 N N . LYS A 1 95 ? 16.019 -4.056 -10.598 1.00 55.66 95 LYS A N 1
ATOM 752 C CA . LYS A 1 95 ? 16.599 -5.320 -11.057 1.00 55.66 95 LYS A CA 1
ATOM 753 C C . LYS A 1 95 ? 15.509 -6.388 -11.133 1.00 55.66 95 LYS A C 1
ATOM 755 O O . LYS A 1 95 ? 14.590 -6.418 -10.320 1.00 55.66 95 LYS A O 1
ATOM 760 N N . TRP A 1 96 ? 15.717 -7.335 -12.044 1.00 62.16 96 TRP A N 1
ATOM 761 C CA . TRP A 1 96 ? 15.023 -8.627 -12.157 1.00 62.16 96 TRP A CA 1
ATOM 762 C C . TRP A 1 96 ? 14.756 -9.330 -10.805 1.00 62.16 96 TRP A C 1
ATOM 764 O O . TRP A 1 96 ? 13.850 -10.148 -10.692 1.00 62.16 96 TRP A O 1
ATOM 774 N N . ASP A 1 97 ? 15.498 -8.959 -9.761 1.00 63.09 97 ASP A N 1
ATOM 775 C CA . ASP A 1 97 ? 15.282 -9.306 -8.357 1.00 63.09 97 ASP A CA 1
ATOM 776 C C . ASP A 1 97 ? 13.857 -9.017 -7.835 1.00 63.09 97 ASP A C 1
ATOM 778 O O . ASP A 1 97 ? 13.347 -9.813 -7.048 1.00 63.09 97 ASP A O 1
ATOM 782 N N . TYR A 1 98 ? 13.183 -7.935 -8.259 1.00 64.12 98 TYR A N 1
ATOM 783 C CA . TYR A 1 98 ? 11.784 -7.675 -7.863 1.00 64.12 98 TYR A CA 1
ATOM 784 C C . TYR A 1 98 ? 10.842 -8.748 -8.428 1.00 64.12 98 TYR A C 1
ATOM 786 O O . TYR A 1 98 ? 10.014 -9.294 -7.696 1.00 64.12 98 TYR A O 1
ATOM 794 N N . PHE A 1 99 ? 11.026 -9.116 -9.702 1.00 64.81 99 PHE A N 1
ATOM 795 C CA . PHE A 1 99 ? 10.289 -10.219 -10.319 1.00 64.81 99 PHE A CA 1
ATOM 796 C C . PHE A 1 99 ? 10.587 -11.543 -9.610 1.00 64.81 99 PHE A C 1
ATOM 798 O O . PHE A 1 99 ? 9.656 -12.226 -9.207 1.00 64.81 99 PHE A O 1
ATOM 805 N N . ASN A 1 100 ? 11.854 -11.860 -9.341 1.00 62.91 100 ASN A N 1
ATOM 806 C CA . ASN A 1 100 ? 12.219 -13.100 -8.645 1.00 62.91 100 ASN A CA 1
ATOM 807 C C . ASN A 1 100 ? 11.673 -13.193 -7.208 1.00 62.91 100 ASN A C 1
ATOM 809 O O . ASN A 1 100 ? 11.509 -14.293 -6.688 1.00 62.91 100 ASN A O 1
ATOM 813 N N . LYS A 1 101 ? 11.437 -12.059 -6.533 1.00 65.62 101 LYS A N 1
ATOM 814 C CA . LYS A 1 101 ? 10.978 -12.029 -5.135 1.00 65.62 101 LYS A CA 1
ATOM 815 C C . LYS A 1 101 ? 9.454 -12.043 -4.991 1.00 65.62 101 LYS A C 1
ATOM 817 O O . LYS A 1 101 ? 8.955 -12.622 -4.030 1.00 65.62 101 LYS A O 1
ATOM 822 N N . TYR A 1 102 ? 8.729 -11.375 -5.888 1.00 62.06 102 TYR A N 1
ATOM 823 C CA . TYR A 1 102 ? 7.281 -11.144 -5.750 1.00 62.06 102 TYR A CA 1
ATOM 824 C C . TYR A 1 102 ? 6.434 -11.785 -6.857 1.00 62.06 102 TYR A C 1
ATOM 826 O O . TYR A 1 102 ? 5.199 -11.753 -6.792 1.00 62.06 102 TYR A O 1
ATOM 834 N N . TRP A 1 103 ? 7.070 -12.345 -7.884 1.00 65.38 103 TRP A N 1
ATOM 835 C CA . TRP A 1 103 ? 6.410 -13.094 -8.945 1.00 65.38 103 TRP A CA 1
ATOM 836 C C . TRP A 1 103 ? 6.667 -14.583 -8.711 1.00 65.38 103 TRP A C 1
ATOM 838 O O . TRP A 1 103 ? 7.787 -15.053 -8.884 1.00 65.38 103 TRP A O 1
ATOM 848 N N . GLU A 1 104 ? 5.645 -15.326 -8.280 1.00 57.28 104 GLU A N 1
ATOM 849 C CA . GLU A 1 104 ? 5.724 -16.788 -8.321 1.00 57.28 104 GLU A CA 1
ATOM 850 C C . GLU A 1 104 ? 5.826 -17.227 -9.790 1.00 57.28 104 GLU A C 1
ATOM 852 O O . GLU A 1 104 ? 5.128 -16.692 -10.660 1.00 57.28 104 GLU A O 1
ATOM 857 N N . GLU A 1 105 ? 6.733 -18.168 -10.064 1.00 52.03 105 GLU A N 1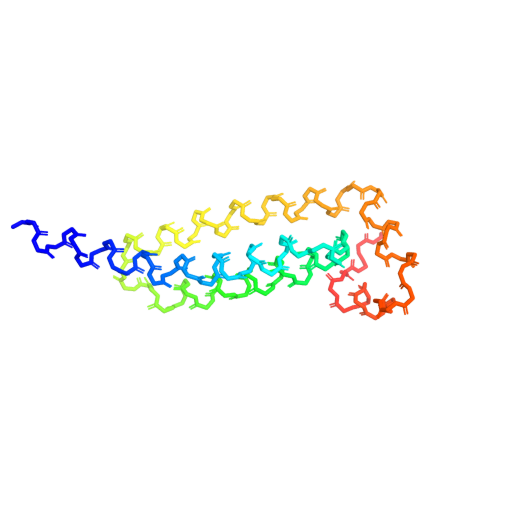
ATOM 858 C CA . GLU A 1 105 ? 6.841 -18.869 -11.345 1.00 52.03 105 GLU A CA 1
ATOM 859 C C . GLU A 1 105 ? 5.611 -19.770 -11.546 1.00 52.03 105 GLU A C 1
ATOM 861 O O . GLU A 1 105 ? 5.696 -20.989 -11.473 1.00 52.03 105 GLU A O 1
ATOM 866 N N . ASP A 1 106 ? 4.447 -19.180 -11.798 1.00 50.41 106 ASP A N 1
ATOM 867 C CA . ASP A 1 106 ? 3.342 -19.908 -12.417 1.00 50.41 106 ASP A CA 1
ATOM 868 C C . ASP A 1 106 ? 3.559 -19.863 -13.937 1.00 50.41 106 ASP A C 1
ATOM 870 O O . ASP A 1 106 ? 3.022 -18.994 -14.634 1.00 50.41 106 ASP A O 1
ATOM 874 N N . TRP A 1 107 ? 4.414 -20.761 -14.439 1.00 46.81 107 TRP A N 1
ATOM 875 C CA . TRP A 1 107 ? 4.503 -21.105 -15.862 1.00 46.81 107 TRP A CA 1
ATOM 876 C C . TRP A 1 107 ? 3.835 -22.453 -16.142 1.00 46.81 107 TRP A C 1
ATOM 878 O O . TRP A 1 107 ? 4.019 -23.403 -15.350 1.00 46.81 107 TRP A O 1
#

Sequence (107 aa):
VEDTECAVLKKLSAFLKPLYDATLAEEAPKHTVQSILPTMDFLLERFEDDKLKHTTDKFMSFCCIAGWNKLNKYYKLTKQCPAYVAALGLCPQEKWDYFNKYWEEDW

pLDDT: mean 74.73, std 9.79, range [46.81, 88.62]

Secondary structure (DSSP, 8-state):
-HHHHHHHHHHHHHHHHHHHHHHHHHTSTT--TTTHHHHHHHHHHHHHHHHHHTTT-HHHHHHHHHHHHHHHHHHHHHHH-HHHHHHHHT-SSS-THHHHHH-----

Radius of gyration: 16.78 Å; chains: 1; bounding box: 43×36×40 Å

Organism: NCBI:txid1763456